Protein AF-A0A8S3BF27-F1 (afdb_monomer_lite)

Foldseek 3Di:
DVVVVVVVVVVVVVVVVVVVVVVVVVVVVVVLVVCVVPPVPCVVVSCVVDPDDPDDDDVCVVDPCLVVQLVVLVVLVVVDDDDDPDDDPDRQPDPVSVQVSCVVVVHHDDDDPDDPD

Structure (mmCIF, N/CA/C/O backbone):
data_AF-A0A8S3BF27-F1
#
_entry.id   AF-A0A8S3BF27-F1
#
loop_
_atom_site.group_PDB
_atom_site.id
_atom_site.type_symbol
_atom_site.label_atom_id
_atom_site.label_alt_id
_atom_site.label_comp_id
_atom_site.label_asym_id
_atom_site.label_entity_id
_atom_site.label_seq_id
_atom_site.pdbx_PDB_ins_code
_atom_site.Cartn_x
_atom_site.Cartn_y
_atom_site.Cartn_z
_atom_site.occupancy
_atom_site.B_iso_or_equiv
_atom_site.auth_seq_id
_atom_site.auth_comp_id
_atom_site.auth_asym_id
_atom_site.auth_atom_id
_atom_site.pdbx_PDB_model_num
ATOM 1 N N . MET A 1 1 ? 14.569 31.758 22.973 1.00 62.16 1 MET A N 1
ATOM 2 C CA . MET A 1 1 ? 13.864 30.795 23.866 1.00 62.16 1 MET A CA 1
ATOM 3 C C . MET A 1 1 ? 12.370 30.605 23.535 1.00 62.16 1 MET A C 1
ATOM 5 O O . MET A 1 1 ? 11.884 29.481 23.633 1.00 62.16 1 MET A O 1
ATOM 9 N N . LYS A 1 2 ? 11.634 31.657 23.129 1.00 73.56 2 LYS A N 1
ATOM 10 C CA . LYS A 1 2 ? 10.185 31.599 22.827 1.00 73.56 2 LYS A CA 1
ATOM 11 C C . LYS A 1 2 ? 9.823 30.665 21.651 1.00 73.56 2 LYS A C 1
ATOM 13 O O . LYS A 1 2 ? 8.850 29.923 21.758 1.00 73.56 2 LYS A O 1
ATOM 18 N N . ASP A 1 3 ? 10.643 30.593 20.602 1.00 83.81 3 ASP A N 1
ATOM 19 C CA . ASP A 1 3 ? 10.341 29.751 19.427 1.00 83.81 3 ASP A CA 1
ATOM 20 C C . ASP A 1 3 ? 10.495 28.248 19.669 1.00 83.81 3 ASP A C 1
ATOM 22 O O . ASP A 1 3 ? 9.708 27.460 19.150 1.00 83.81 3 ASP A O 1
ATOM 26 N N . ARG A 1 4 ? 11.436 27.824 20.529 1.00 86.44 4 ARG A N 1
ATOM 27 C CA . ARG A 1 4 ? 11.526 26.412 20.957 1.00 86.44 4 ARG A CA 1
ATOM 28 C C . ARG A 1 4 ? 10.264 25.979 21.700 1.00 86.44 4 ARG A C 1
ATOM 30 O O . ARG A 1 4 ? 9.783 24.876 21.466 1.00 86.44 4 ARG A O 1
ATOM 37 N N . LYS A 1 5 ? 9.700 26.849 22.549 1.00 89.44 5 LYS A N 1
ATOM 38 C CA . LYS A 1 5 ? 8.446 26.568 23.269 1.00 89.44 5 LYS A CA 1
ATOM 39 C C . LYS A 1 5 ? 7.257 26.451 22.305 1.00 89.44 5 LYS A C 1
ATOM 41 O O . LYS A 1 5 ? 6.484 25.505 22.429 1.00 89.44 5 LYS A O 1
ATOM 46 N N . LYS A 1 6 ? 7.160 27.338 21.304 1.00 91.62 6 LYS A N 1
ATOM 47 C CA . LYS A 1 6 ? 6.135 27.258 20.243 1.00 91.62 6 LYS A CA 1
ATOM 48 C C . LYS A 1 6 ? 6.246 25.962 19.428 1.00 91.62 6 LYS A C 1
ATOM 50 O O . LYS A 1 6 ? 5.263 25.236 19.316 1.00 91.62 6 LYS A O 1
ATOM 55 N N . LYS A 1 7 ? 7.447 25.618 18.945 1.00 92.88 7 LYS A N 1
ATOM 56 C CA . LYS A 1 7 ? 7.692 24.369 18.195 1.00 92.88 7 LYS A CA 1
ATOM 57 C C . LYS A 1 7 ? 7.390 23.117 19.026 1.00 92.88 7 LYS A C 1
ATOM 59 O O . LYS A 1 7 ? 6.798 22.172 18.517 1.00 92.88 7 LYS A O 1
ATOM 64 N N . ALA A 1 8 ? 7.743 23.108 20.314 1.00 92.56 8 ALA A N 1
ATOM 65 C CA . ALA A 1 8 ? 7.443 21.988 21.210 1.00 92.56 8 ALA A CA 1
ATOM 66 C C . ALA A 1 8 ? 5.932 21.802 21.436 1.00 92.56 8 ALA A C 1
ATOM 68 O O . ALA A 1 8 ? 5.443 20.671 21.463 1.00 92.56 8 ALA A O 1
ATOM 69 N N . PHE A 1 9 ? 5.185 22.901 21.569 1.00 94.19 9 PHE A N 1
ATOM 70 C CA . PHE A 1 9 ? 3.726 22.860 21.661 1.00 94.19 9 PHE A CA 1
ATOM 71 C C . PHE A 1 9 ? 3.094 22.322 20.371 1.00 94.19 9 PHE A C 1
ATOM 73 O O . PHE A 1 9 ? 2.240 21.435 20.417 1.00 94.19 9 PHE A O 1
ATOM 80 N N . GLU A 1 10 ? 3.549 22.806 19.216 1.00 95.06 10 GLU A N 1
ATOM 81 C CA . GLU A 1 10 ? 3.061 22.341 17.922 1.00 95.06 10 GLU A CA 1
ATOM 82 C C . GLU A 1 10 ? 3.347 20.853 17.693 1.00 95.06 10 GLU A C 1
ATOM 84 O O . GLU A 1 10 ? 2.447 20.114 17.289 1.00 95.06 10 GLU A O 1
ATOM 89 N N . LEU A 1 11 ? 4.549 20.387 18.046 1.00 95.00 11 LEU A N 1
ATOM 90 C CA . LEU A 1 11 ? 4.905 18.972 17.987 1.00 95.00 11 LEU A CA 1
ATOM 91 C C . LEU A 1 11 ? 3.960 18.121 18.845 1.00 95.00 11 LEU A C 1
ATOM 93 O O . LEU A 1 11 ? 3.422 17.128 18.356 1.00 95.00 11 LEU A O 1
ATOM 97 N N . ARG A 1 12 ? 3.691 18.527 20.095 1.00 95.50 12 ARG A N 1
ATOM 98 C CA . ARG A 1 12 ? 2.733 17.825 20.970 1.00 95.50 12 ARG A CA 1
ATOM 99 C C . ARG A 1 12 ? 1.331 17.785 20.361 1.00 95.50 12 ARG A C 1
ATOM 101 O O . ARG A 1 12 ? 0.680 16.742 20.394 1.00 95.50 12 ARG A O 1
ATOM 108 N N . ARG A 1 13 ? 0.875 18.892 19.765 1.00 95.88 13 ARG A N 1
ATOM 109 C CA . ARG A 1 13 ? -0.424 18.968 19.080 1.00 95.88 13 ARG A CA 1
ATOM 110 C C . ARG A 1 13 ? -0.493 17.999 17.897 1.00 95.88 13 ARG A C 1
ATOM 112 O O . ARG A 1 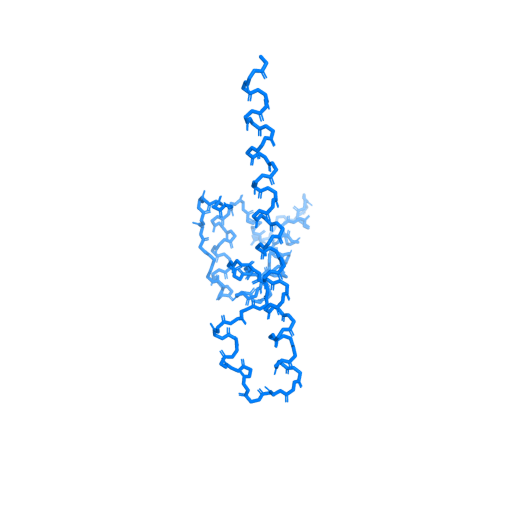13 ? -1.475 17.268 17.768 1.00 95.88 13 ARG A O 1
ATOM 119 N N . LEU A 1 14 ? 0.537 17.969 17.049 1.00 95.81 14 LEU A N 1
ATOM 120 C CA . LEU A 1 14 ? 0.620 17.064 15.898 1.00 95.81 14 LEU A CA 1
ATOM 121 C C . LEU A 1 14 ? 0.664 15.596 16.334 1.00 95.81 14 LEU A C 1
ATOM 123 O O . LEU A 1 14 ? -0.077 14.776 15.798 1.00 95.81 14 LEU A O 1
ATOM 127 N N . GLN A 1 15 ? 1.446 15.274 17.365 1.00 95.94 15 GLN A N 1
ATOM 128 C CA . GLN A 1 15 ? 1.474 13.936 17.959 1.00 95.94 15 GLN A CA 1
ATOM 129 C C . GLN A 1 15 ? 0.100 13.527 18.507 1.00 95.94 15 GLN A C 1
ATOM 131 O O . GLN A 1 15 ? -0.338 12.398 18.288 1.00 95.94 15 GLN A O 1
ATOM 136 N N . GLY A 1 16 ? -0.614 14.440 19.174 1.00 95.31 16 GLY A N 1
ATOM 137 C CA . GLY A 1 16 ? -1.983 14.211 19.642 1.00 95.31 16 GLY A CA 1
ATOM 138 C C . GLY A 1 16 ? -2.947 13.900 18.495 1.00 95.31 16 GLY A C 1
ATOM 139 O O . GLY A 1 16 ? -3.675 12.907 18.553 1.00 95.31 16 GLY A O 1
ATOM 140 N N . ARG A 1 17 ? -2.893 14.683 17.409 1.00 94.69 17 ARG A N 1
ATOM 141 C CA . ARG A 1 17 ? -3.683 14.433 16.189 1.00 94.69 17 ARG A CA 1
ATOM 142 C C . ARG A 1 17 ? -3.356 13.078 15.564 1.00 94.69 17 ARG A C 1
ATOM 144 O O . ARG A 1 17 ? -4.272 12.335 15.219 1.00 94.69 17 ARG A O 1
ATOM 151 N N . GLN A 1 18 ? -2.074 12.723 15.479 1.00 92.94 18 GLN A N 1
ATOM 152 C CA . GLN A 1 18 ? -1.643 11.431 14.947 1.00 92.94 18 GLN A CA 1
ATOM 153 C C . GLN A 1 18 ? -2.177 10.267 15.791 1.00 92.94 18 GLN A C 1
ATOM 155 O O . GLN A 1 18 ? -2.714 9.303 15.247 1.00 92.94 18 GLN A O 1
ATOM 160 N N . ARG A 1 19 ? -2.091 10.366 17.124 1.00 94.12 19 ARG A N 1
ATOM 161 C CA . ARG A 1 19 ? -2.633 9.356 18.049 1.00 94.12 19 ARG A CA 1
ATOM 162 C C . ARG A 1 19 ? -4.145 9.202 17.896 1.00 94.12 19 ARG A C 1
ATOM 164 O O . ARG A 1 19 ? -4.629 8.075 17.811 1.00 94.12 19 ARG A O 1
ATOM 171 N N . ALA A 1 20 ? -4.883 10.310 17.817 1.00 92.69 20 ALA A N 1
ATOM 172 C CA . ALA A 1 20 ? -6.332 10.292 17.618 1.00 92.69 20 ALA A CA 1
ATOM 173 C C . ALA A 1 20 ? -6.719 9.652 16.272 1.00 92.69 20 ALA A C 1
ATOM 175 O O . ALA A 1 20 ? -7.584 8.776 16.230 1.00 92.69 20 ALA A O 1
ATOM 176 N N . SER A 1 21 ? -6.021 10.021 15.193 1.00 89.12 21 SER A N 1
ATOM 177 C CA . SER A 1 21 ? -6.199 9.437 13.858 1.00 89.12 21 SER A CA 1
ATOM 178 C C . SER A 1 21 ? -5.939 7.927 13.858 1.00 89.12 21 SER A C 1
ATOM 180 O O . SER A 1 21 ? -6.770 7.147 13.388 1.00 89.12 21 SER A O 1
ATOM 182 N N . ASN A 1 22 ? -4.837 7.487 14.473 1.00 87.56 22 ASN A N 1
ATOM 183 C CA . ASN A 1 22 ? -4.521 6.068 14.616 1.00 87.56 22 ASN A CA 1
ATOM 184 C C . ASN A 1 22 ? -5.598 5.325 15.419 1.00 87.56 22 ASN A C 1
ATOM 186 O O . ASN A 1 22 ? -6.047 4.262 14.992 1.00 87.56 22 ASN A O 1
ATOM 190 N N . LYS A 1 23 ? -6.076 5.893 16.535 1.00 92.06 23 LYS A N 1
ATOM 191 C CA . LYS A 1 23 ? -7.145 5.294 17.352 1.00 92.06 23 LYS A CA 1
ATOM 192 C C . LYS A 1 23 ? -8.440 5.118 16.553 1.00 92.06 23 LYS A C 1
ATOM 194 O O . LYS A 1 23 ? -9.054 4.054 16.620 1.00 92.06 23 LYS A O 1
ATOM 199 N N . TYR A 1 24 ? -8.827 6.120 15.762 1.00 88.44 24 TYR A N 1
ATOM 200 C CA . TYR A 1 24 ? -9.988 6.038 14.872 1.00 88.44 24 TYR A CA 1
ATOM 201 C C . TYR A 1 24 ? -9.823 4.937 13.814 1.00 88.44 24 TYR A C 1
ATOM 203 O O . TYR A 1 24 ? -10.714 4.101 13.649 1.00 88.44 24 TYR A O 1
ATOM 211 N N . ARG A 1 25 ? -8.664 4.886 13.141 1.00 84.19 25 ARG A N 1
ATOM 212 C CA . ARG A 1 25 ? -8.355 3.856 12.134 1.00 84.19 25 ARG A CA 1
ATOM 213 C C . ARG A 1 25 ? -8.410 2.446 12.722 1.00 84.19 25 ARG A C 1
ATOM 215 O O . ARG A 1 25 ? -9.027 1.573 12.119 1.00 84.19 25 ARG A O 1
ATOM 222 N N . VAL A 1 26 ? -7.831 2.239 13.907 1.00 87.31 26 VAL A N 1
ATOM 223 C CA . VAL A 1 26 ? -7.864 0.950 14.618 1.00 87.31 26 VAL A CA 1
ATOM 224 C C . VAL A 1 26 ? -9.293 0.559 14.985 1.00 87.31 26 VAL A C 1
ATOM 226 O O . VAL A 1 26 ? -9.677 -0.584 14.755 1.00 87.31 26 VAL A O 1
ATOM 229 N N . LYS A 1 27 ? -10.101 1.493 15.509 1.00 89.12 27 LYS A N 1
ATOM 230 C CA . LYS A 1 27 ? -11.504 1.217 15.852 1.00 89.12 27 LYS A CA 1
ATOM 231 C C . LYS A 1 27 ? -12.307 0.800 14.620 1.00 89.12 27 LYS A C 1
ATOM 233 O O . LYS A 1 27 ? -13.015 -0.198 14.677 1.00 89.12 27 LYS A O 1
ATOM 238 N N . ARG A 1 28 ? -12.161 1.514 13.497 1.00 85.25 28 ARG A N 1
ATOM 239 C CA . ARG A 1 28 ? -12.818 1.127 12.240 1.00 85.25 28 ARG A CA 1
ATOM 240 C C . ARG A 1 28 ? -12.357 -0.232 11.730 1.00 85.25 28 ARG A C 1
ATOM 242 O O . ARG A 1 28 ? -13.191 -1.001 11.276 1.00 85.25 28 ARG A O 1
ATOM 249 N N . ARG A 1 29 ? -11.053 -0.513 11.792 1.00 83.44 29 ARG A N 1
ATOM 250 C CA . ARG A 1 29 ? -10.499 -1.793 11.342 1.00 83.44 29 ARG A CA 1
ATOM 251 C C . ARG A 1 29 ? -11.139 -2.965 12.080 1.00 83.44 29 ARG A C 1
ATOM 253 O O . ARG A 1 29 ? -11.652 -3.853 11.422 1.00 83.44 29 ARG A O 1
ATOM 260 N N . LYS A 1 30 ? -11.216 -2.885 13.413 1.00 88.00 30 LYS A N 1
ATOM 261 C CA . LYS A 1 30 ? -11.866 -3.910 14.244 1.00 88.00 30 LYS A CA 1
ATOM 262 C C . LYS A 1 30 ? -13.326 -4.149 13.861 1.00 88.00 30 LYS A C 1
ATOM 264 O O . LYS A 1 30 ? -13.770 -5.285 13.827 1.00 88.00 30 LYS A O 1
ATOM 269 N N . ILE A 1 31 ? -14.070 -3.078 13.571 1.00 87.56 31 ILE A N 1
ATOM 270 C CA . ILE A 1 31 ? -15.470 -3.192 13.132 1.00 87.56 31 ILE A CA 1
ATOM 271 C C . ILE A 1 31 ? -15.546 -3.946 11.804 1.00 87.56 31 ILE A C 1
ATOM 273 O O . ILE A 1 31 ? -16.403 -4.802 11.637 1.00 87.56 31 ILE A O 1
ATOM 277 N N . VAL A 1 32 ? -14.655 -3.638 10.863 1.00 83.69 32 VAL A N 1
ATOM 278 C CA . VAL A 1 32 ? -14.663 -4.304 9.560 1.00 83.69 32 VAL A CA 1
ATOM 279 C C . VAL A 1 32 ? -14.232 -5.762 9.676 1.00 83.69 32 VAL A C 1
ATOM 281 O O . VAL A 1 32 ? -14.899 -6.607 9.097 1.00 83.69 32 VAL A O 1
ATOM 284 N N . GLU A 1 33 ? -13.189 -6.063 10.449 1.00 85.31 33 GLU A N 1
ATOM 285 C CA . GLU A 1 33 ? -12.765 -7.440 10.749 1.00 85.31 33 GLU A CA 1
ATOM 286 C C . GLU A 1 33 ? -13.929 -8.255 11.336 1.00 85.31 33 GLU A C 1
ATOM 288 O O . GLU A 1 33 ? -14.282 -9.297 10.793 1.00 85.31 33 GLU A O 1
ATOM 293 N N . TYR A 1 34 ? -14.627 -7.709 12.336 1.00 88.50 34 TYR A N 1
ATOM 294 C CA . TYR A 1 34 ? -15.820 -8.332 12.913 1.00 88.50 34 TYR A CA 1
ATOM 295 C C . TYR A 1 34 ? -16.936 -8.577 11.883 1.00 88.50 34 TYR A C 1
ATOM 297 O O . TYR A 1 34 ? -17.570 -9.632 11.888 1.00 88.50 34 TYR A O 1
ATOM 305 N N . LEU A 1 35 ? -17.192 -7.621 10.983 1.00 87.06 35 LEU A N 1
ATOM 306 C CA . LEU A 1 35 ? -18.203 -7.778 9.930 1.00 87.06 35 LEU A CA 1
ATOM 307 C C . LEU A 1 35 ? -17.806 -8.830 8.887 1.00 87.06 35 LEU A C 1
ATOM 309 O O . LEU A 1 35 ? -18.683 -9.519 8.369 1.00 87.06 35 LEU A O 1
ATOM 313 N N . TYR A 1 36 ? -16.510 -8.977 8.597 1.00 82.94 36 TYR A N 1
ATOM 314 C CA . TYR A 1 36 ? -16.011 -10.068 7.760 1.00 82.94 36 TYR A CA 1
ATOM 315 C C . TYR A 1 36 ? -16.251 -11.432 8.420 1.00 82.94 36 TYR A C 1
ATOM 317 O O . TYR A 1 36 ? -16.655 -12.366 7.738 1.00 82.94 36 TYR A O 1
ATOM 325 N N . GLU A 1 37 ? -16.054 -11.559 9.730 1.00 85.31 37 GLU A N 1
ATOM 326 C CA . GLU A 1 37 ? -16.270 -12.830 10.436 1.00 85.31 37 GLU A CA 1
ATOM 327 C C . GLU A 1 37 ? -17.757 -13.183 10.577 1.00 85.31 37 GLU A C 1
ATOM 329 O O . GLU A 1 37 ? -18.144 -14.334 10.399 1.00 85.31 37 GLU A O 1
ATOM 334 N N . THR A 1 38 ? -18.609 -12.198 10.871 1.00 90.81 38 THR A N 1
ATOM 335 C CA . THR A 1 38 ? -20.027 -12.447 11.185 1.00 90.81 38 THR A CA 1
ATOM 336 C C . THR A 1 38 ? -20.952 -12.499 9.977 1.00 90.81 38 THR A C 1
ATOM 338 O O . THR A 1 38 ? -21.997 -13.142 10.054 1.00 90.81 38 THR A O 1
ATOM 341 N N . LYS A 1 39 ? -20.631 -11.799 8.881 1.00 88.25 39 LYS A N 1
ATOM 342 C CA . LYS A 1 39 ? -21.539 -11.650 7.731 1.00 88.25 39 LYS A CA 1
ATOM 343 C C . LYS A 1 39 ? -20.808 -11.836 6.398 1.00 88.25 39 LYS A C 1
ATOM 345 O O . LYS A 1 39 ? -20.453 -10.842 5.753 1.00 88.25 39 LYS A O 1
ATOM 350 N N . PRO A 1 40 ? -20.638 -13.088 5.933 1.00 82.94 40 PRO A N 1
ATOM 351 C CA . PRO A 1 40 ? -20.004 -13.383 4.646 1.00 82.94 40 PRO A CA 1
ATOM 352 C C . PRO A 1 40 ? -20.712 -12.736 3.447 1.00 82.94 40 PRO A C 1
ATOM 354 O O . PRO A 1 40 ? -20.070 -12.312 2.490 1.00 82.94 40 PRO A O 1
ATOM 357 N N . GLU A 1 41 ? -22.025 -12.549 3.539 1.00 87.50 41 GLU A N 1
ATOM 358 C CA . GLU A 1 41 ? -22.857 -11.913 2.511 1.00 87.50 41 GLU A CA 1
ATOM 359 C C . GLU A 1 41 ? -22.432 -10.470 2.193 1.00 87.50 41 GLU A C 1
ATOM 361 O O . GLU A 1 41 ? -22.560 -9.997 1.064 1.00 87.50 41 GLU A O 1
ATOM 366 N N . LEU A 1 42 ? -21.883 -9.761 3.185 1.00 83.12 42 LEU A N 1
ATOM 367 C CA . LEU A 1 42 ? -21.467 -8.368 3.044 1.00 83.12 42 LEU A CA 1
ATOM 368 C C . LEU A 1 42 ? -20.046 -8.227 2.490 1.00 83.12 42 LEU A C 1
ATOM 370 O O . LEU A 1 42 ? -19.638 -7.110 2.173 1.00 83.12 42 LEU A O 1
ATOM 374 N N . HIS A 1 43 ? -19.283 -9.315 2.329 1.00 82.12 43 HIS A N 1
ATOM 375 C CA . HIS A 1 43 ? -17.889 -9.265 1.860 1.00 82.12 43 HIS A CA 1
ATOM 376 C C . HIS A 1 43 ? -17.702 -8.498 0.543 1.00 82.12 43 HIS A C 1
ATOM 378 O O . HIS A 1 43 ? -16.796 -7.659 0.484 1.00 82.12 43 HIS A O 1
ATOM 384 N N . PRO A 1 44 ? -18.534 -8.686 -0.505 1.00 81.19 44 PRO A N 1
ATOM 385 C CA . PRO A 1 44 ? -18.363 -7.963 -1.765 1.00 81.19 44 PRO A CA 1
ATOM 386 C C . PRO A 1 44 ? -18.565 -6.451 -1.609 1.00 81.19 44 PRO A C 1
ATOM 388 O O . PRO A 1 44 ? -17.904 -5.658 -2.279 1.00 81.19 44 PRO A O 1
ATOM 391 N N . GLN A 1 45 ? -19.470 -6.041 -0.716 1.00 81.62 45 GLN A N 1
ATOM 392 C CA . GLN A 1 45 ? -19.764 -4.636 -0.431 1.00 81.62 45 GLN A CA 1
ATOM 393 C C . GLN A 1 45 ? -18.689 -4.027 0.480 1.00 81.62 45 GLN A C 1
ATOM 395 O O . GLN A 1 45 ? -18.202 -2.925 0.222 1.00 81.62 45 GLN A O 1
ATOM 400 N N . LEU A 1 46 ? -18.241 -4.779 1.489 1.00 78.38 46 LEU A N 1
ATOM 401 C CA . LEU A 1 46 ? -17.161 -4.394 2.394 1.00 78.38 46 LEU A CA 1
ATOM 402 C C . LEU A 1 46 ? -15.842 -4.204 1.646 1.00 78.38 46 LEU A C 1
ATOM 404 O O . LEU A 1 46 ? -15.181 -3.200 1.884 1.00 78.38 46 LEU A O 1
ATOM 408 N N . ARG A 1 47 ? -15.491 -5.073 0.686 1.00 75.00 47 ARG A N 1
ATOM 409 C CA . ARG A 1 47 ? -14.288 -4.904 -0.156 1.00 75.00 47 ARG A CA 1
ATOM 410 C C . ARG A 1 47 ? -14.269 -3.590 -0.941 1.00 75.00 47 ARG A C 1
ATOM 412 O O . ARG A 1 47 ? -13.185 -3.067 -1.193 1.00 75.00 47 ARG A O 1
ATOM 419 N N . LYS A 1 48 ? -15.433 -3.052 -1.327 1.00 73.25 48 LYS A N 1
ATOM 420 C CA . LYS A 1 48 ? -15.534 -1.771 -2.053 1.00 73.25 48 LYS A CA 1
ATOM 421 C C . LYS A 1 48 ? -15.280 -0.569 -1.143 1.00 73.25 48 LYS A C 1
ATOM 423 O O . LYS A 1 48 ? -14.666 0.402 -1.571 1.00 73.25 48 LYS A O 1
ATOM 428 N N . VAL A 1 49 ? -15.758 -0.629 0.101 1.00 72.44 49 VAL A N 1
ATOM 429 C CA . VAL A 1 49 ? -15.719 0.498 1.052 1.00 72.44 49 VAL A CA 1
ATOM 430 C C . VAL A 1 49 ? -14.470 0.463 1.934 1.00 72.44 49 VAL A C 1
ATOM 432 O O . VAL A 1 49 ? -13.932 1.504 2.319 1.00 72.44 49 VAL A O 1
ATOM 435 N N . TYR A 1 50 ? -13.995 -0.733 2.267 1.00 70.38 50 TYR A N 1
ATOM 436 C CA . TYR A 1 50 ? -12.875 -0.955 3.162 1.00 70.38 50 TYR A CA 1
ATOM 437 C C . TYR A 1 50 ? -11.973 -2.069 2.633 1.00 70.38 50 TYR A C 1
ATOM 439 O O . TYR A 1 50 ? -12.291 -3.258 2.704 1.00 70.38 50 TYR A O 1
ATOM 447 N N . ARG A 1 51 ? -10.799 -1.673 2.136 1.00 66.75 51 ARG A N 1
ATOM 448 C CA . ARG A 1 51 ? -9.743 -2.610 1.761 1.00 66.75 51 ARG A CA 1
ATOM 449 C C . ARG A 1 51 ? -8.829 -2.866 2.971 1.00 66.75 51 ARG A C 1
ATOM 451 O O . ARG A 1 51 ? -8.385 -1.898 3.597 1.00 66.75 51 ARG A O 1
ATOM 458 N N . PRO A 1 52 ? -8.546 -4.133 3.324 1.00 60.19 52 PRO A N 1
ATOM 459 C CA . PRO A 1 52 ? -7.503 -4.457 4.289 1.00 60.19 52 PRO A CA 1
ATOM 460 C C . PRO A 1 52 ? -6.155 -3.989 3.725 1.00 60.19 52 PRO A C 1
ATOM 462 O O . PRO A 1 52 ? -5.783 -4.382 2.627 1.00 60.19 52 PRO A O 1
ATOM 465 N N . GLY A 1 53 ? -5.451 -3.115 4.446 1.00 59.38 53 GLY A N 1
ATOM 466 C CA . GLY A 1 53 ? -4.237 -2.455 3.952 1.00 59.38 53 GLY A CA 1
ATOM 467 C C . GLY A 1 53 ? -4.507 -1.009 3.532 1.00 59.38 53 GLY A C 1
ATOM 468 O O . GLY A 1 53 ? -5.321 -0.722 2.660 1.00 59.38 53 GLY A O 1
ATOM 469 N N . GLY A 1 54 ? -3.857 -0.060 4.206 1.00 59.41 54 GLY A N 1
ATOM 470 C CA . GLY A 1 54 ? -3.949 1.350 3.832 1.00 59.41 54 GLY A CA 1
ATOM 471 C C . GLY A 1 54 ? -3.131 1.640 2.573 1.00 59.41 54 GLY A C 1
ATOM 472 O O . GLY A 1 54 ? -2.011 1.155 2.456 1.00 59.41 54 GLY A O 1
ATOM 473 N N . GLY A 1 55 ? -3.657 2.480 1.680 1.00 65.12 55 GLY A N 1
ATOM 474 C CA . GLY A 1 55 ? -2.953 2.940 0.478 1.00 65.12 55 GLY A CA 1
ATOM 475 C C . GLY A 1 55 ? -3.441 2.281 -0.813 1.00 65.12 55 GLY A C 1
ATOM 476 O O . GLY A 1 55 ? -4.528 1.705 -0.868 1.00 65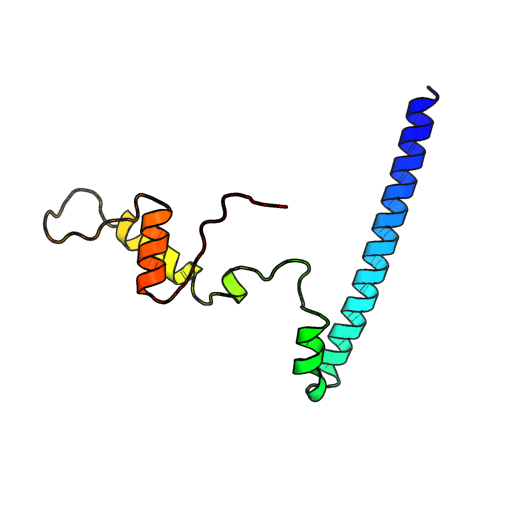.12 55 GLY A O 1
ATOM 477 N N . ARG A 1 56 ? -2.649 2.424 -1.882 1.00 60.75 56 ARG A N 1
ATOM 478 C CA . ARG A 1 56 ? -2.876 1.699 -3.139 1.00 60.75 56 ARG A CA 1
ATOM 479 C C . ARG A 1 56 ? -2.613 0.201 -2.911 1.00 60.75 56 ARG A C 1
ATOM 481 O O . ARG A 1 56 ? -1.740 -0.117 -2.103 1.00 60.75 56 ARG A O 1
ATOM 488 N N . PRO A 1 57 ? -3.355 -0.698 -3.586 1.00 65.81 57 PRO A N 1
ATOM 489 C CA . PRO A 1 57 ? -3.076 -2.131 -3.518 1.00 65.81 57 PRO A CA 1
ATOM 490 C C . PRO A 1 57 ? -1.613 -2.386 -3.866 1.00 65.81 57 PRO A C 1
ATOM 492 O O . PRO A 1 57 ? -1.046 -1.691 -4.717 1.00 65.81 57 PRO A O 1
ATOM 495 N N . ARG A 1 58 ? -1.008 -3.372 -3.203 1.00 68.19 58 ARG A N 1
ATOM 496 C CA . ARG A 1 58 ? 0.323 -3.830 -3.597 1.00 68.19 58 ARG A CA 1
ATOM 497 C C . ARG A 1 58 ? 0.252 -4.327 -5.035 1.00 68.19 58 ARG A C 1
ATOM 499 O O . ARG A 1 58 ? -0.748 -4.914 -5.439 1.00 68.19 58 ARG A O 1
ATOM 506 N N . ILE A 1 59 ? 1.317 -4.108 -5.797 1.00 72.94 59 ILE A N 1
ATOM 507 C CA . ILE A 1 59 ? 1.377 -4.569 -7.187 1.00 72.94 59 ILE A CA 1
ATOM 508 C C . ILE A 1 59 ? 1.199 -6.095 -7.286 1.00 72.94 59 ILE A C 1
ATOM 510 O O . ILE A 1 59 ? 0.561 -6.569 -8.215 1.00 72.94 59 ILE A O 1
ATOM 514 N N . GLU A 1 60 ? 1.645 -6.832 -6.264 1.00 68.69 60 GLU A N 1
ATOM 515 C CA . GLU A 1 60 ? 1.452 -8.280 -6.086 1.00 68.69 60 GLU A CA 1
ATOM 516 C C . GLU A 1 60 ? -0.030 -8.691 -6.019 1.00 68.69 60 GLU A C 1
ATOM 518 O O . GLU A 1 60 ? -0.407 -9.734 -6.538 1.00 68.69 60 GLU A O 1
ATOM 523 N N . GLU A 1 61 ? -0.891 -7.866 -5.408 1.00 70.56 61 GLU A N 1
ATOM 524 C CA . GLU A 1 61 ? -2.337 -8.128 -5.346 1.00 70.56 61 GLU A CA 1
ATOM 525 C C . GLU A 1 61 ? -3.031 -7.841 -6.683 1.00 70.56 61 GLU A C 1
ATOM 527 O O . GLU A 1 61 ? -4.094 -8.389 -6.963 1.00 70.56 61 GLU A O 1
ATOM 532 N N . GLN A 1 62 ? -2.473 -6.930 -7.485 1.00 73.56 62 GLN A N 1
ATOM 533 C CA . GLN A 1 62 ? -3.032 -6.561 -8.787 1.00 73.56 62 GLN A CA 1
ATOM 534 C C . GLN A 1 62 ? -2.568 -7.501 -9.898 1.00 73.56 62 GLN A C 1
ATOM 536 O O . GLN A 1 62 ? -3.316 -7.742 -10.842 1.00 73.56 62 GLN A O 1
ATOM 541 N N . ILE A 1 63 ? -1.336 -7.993 -9.788 1.00 78.06 63 ILE A N 1
ATOM 542 C CA . ILE A 1 63 ? -0.682 -8.858 -10.761 1.00 78.06 63 ILE A CA 1
ATOM 543 C C . ILE A 1 63 ? -0.150 -10.075 -9.990 1.00 78.06 63 ILE A C 1
ATOM 545 O O . ILE A 1 63 ? 1.002 -10.067 -9.540 1.00 78.06 63 ILE A O 1
ATOM 549 N N . PRO A 1 64 ? -0.992 -11.104 -9.780 1.00 80.62 64 PRO A N 1
ATOM 550 C CA . PRO A 1 64 ? -0.559 -12.330 -9.122 1.00 80.62 64 PRO A CA 1
ATOM 551 C C . PRO A 1 64 ? 0.548 -13.004 -9.943 1.00 80.62 64 PRO A C 1
ATOM 553 O O . PRO A 1 64 ? 0.521 -12.973 -11.172 1.00 80.62 64 PRO A O 1
ATOM 556 N N . GLY A 1 65 ? 1.541 -13.580 -9.264 1.00 83.06 65 GLY A N 1
ATOM 557 C CA . GLY A 1 65 ? 2.684 -14.242 -9.907 1.00 83.06 65 GLY A CA 1
ATOM 558 C C . GLY A 1 65 ? 3.720 -13.299 -10.532 1.00 83.06 65 GLY A C 1
ATOM 559 O O . GLY A 1 65 ? 4.662 -13.756 -11.177 1.00 83.06 65 GLY A O 1
ATOM 560 N N . LEU A 1 66 ? 3.603 -11.980 -10.324 1.00 84.56 66 LEU A N 1
ATOM 561 C CA . LEU A 1 66 ? 4.569 -11.011 -10.853 1.00 84.56 66 LEU A CA 1
ATOM 562 C C . LEU A 1 66 ? 5.996 -11.275 -10.352 1.00 84.56 66 LEU A C 1
ATOM 564 O O . LEU A 1 66 ? 6.941 -11.210 -11.133 1.00 84.56 66 LEU A O 1
ATOM 568 N N . LEU A 1 67 ? 6.157 -11.565 -9.058 1.00 83.75 67 LEU A N 1
ATOM 569 C CA . LEU A 1 67 ? 7.469 -11.833 -8.464 1.00 83.75 67 LEU A CA 1
ATOM 570 C C . LEU A 1 67 ? 8.095 -13.109 -9.025 1.00 83.75 67 LEU A C 1
ATOM 572 O O . LEU A 1 67 ? 9.255 -13.082 -9.421 1.00 83.75 67 LEU A O 1
ATOM 576 N N . GLU A 1 68 ? 7.315 -14.185 -9.115 1.00 84.75 68 GLU A N 1
ATOM 577 C CA . GLU A 1 68 ? 7.743 -15.471 -9.681 1.00 84.75 68 GLU A CA 1
ATOM 578 C C . GLU A 1 68 ? 8.181 -15.304 -11.139 1.00 84.75 68 GLU A C 1
ATOM 580 O O . GLU A 1 68 ? 9.234 -15.792 -11.546 1.00 84.75 68 GLU A O 1
ATOM 585 N N . ALA A 1 69 ? 7.422 -14.531 -11.919 1.00 83.50 69 ALA A N 1
ATOM 586 C CA . ALA A 1 69 ? 7.780 -14.235 -13.295 1.00 83.50 69 ALA A CA 1
ATOM 587 C C . ALA A 1 69 ? 9.058 -13.392 -13.412 1.00 83.50 69 ALA A C 1
ATOM 589 O O . ALA A 1 69 ? 9.879 -13.657 -14.288 1.00 83.50 69 ALA A O 1
ATOM 590 N N . ILE A 1 70 ? 9.248 -12.387 -12.551 1.00 83.06 70 ILE A N 1
ATOM 591 C CA . ILE A 1 70 ? 10.488 -11.596 -12.515 1.00 83.06 70 ILE A CA 1
ATOM 592 C C . ILE A 1 70 ? 11.672 -12.487 -12.128 1.00 83.06 70 ILE A C 1
ATOM 594 O O . ILE A 1 70 ? 12.731 -12.395 -12.746 1.00 83.06 70 ILE A O 1
ATOM 598 N N . GLU A 1 71 ? 11.496 -13.356 -11.135 1.00 82.25 71 GLU A N 1
ATOM 599 C CA . GLU A 1 71 ? 12.522 -14.281 -10.667 1.00 82.25 71 GLU A CA 1
ATOM 600 C C . GLU A 1 71 ? 12.937 -15.258 -11.769 1.00 82.25 71 GLU A C 1
ATOM 602 O O . GLU A 1 71 ? 14.126 -15.444 -12.002 1.00 82.25 71 GLU A O 1
ATOM 607 N N . GLU A 1 72 ? 11.985 -15.843 -12.492 1.00 79.50 72 GLU A N 1
ATOM 608 C CA . GLU A 1 72 ? 12.266 -16.727 -13.623 1.00 79.50 72 GLU A CA 1
ATOM 609 C C . GLU A 1 72 ? 13.026 -15.991 -14.738 1.00 79.50 72 GLU A C 1
ATOM 611 O O . GLU A 1 72 ? 14.054 -16.469 -15.220 1.00 79.50 72 GLU A O 1
ATOM 616 N N . ILE A 1 73 ? 12.575 -14.783 -15.095 1.00 77.81 73 ILE A N 1
ATOM 617 C CA . ILE A 1 73 ? 13.243 -13.929 -16.085 1.00 77.81 73 ILE A CA 1
ATOM 618 C C . ILE A 1 73 ? 14.684 -13.599 -15.652 1.00 77.81 73 ILE A C 1
ATOM 620 O O . ILE A 1 73 ? 15.585 -13.560 -16.495 1.00 77.81 73 ILE A O 1
ATOM 624 N N . ALA A 1 74 ? 14.913 -13.369 -14.357 1.00 73.94 74 ALA A N 1
ATOM 625 C CA . ALA A 1 74 ? 16.222 -13.038 -13.800 1.00 73.94 74 ALA A CA 1
ATOM 626 C C . ALA A 1 74 ? 17.143 -14.264 -13.655 1.00 73.94 74 ALA A C 1
ATOM 628 O O . ALA A 1 74 ? 18.330 -14.168 -13.966 1.00 73.94 74 ALA A O 1
ATOM 629 N N . LYS A 1 75 ? 16.613 -15.425 -13.244 1.00 68.75 75 LYS A N 1
ATOM 630 C CA . LYS A 1 75 ? 17.352 -16.697 -13.110 1.00 68.75 75 LYS A CA 1
ATOM 631 C C . LYS A 1 75 ? 17.980 -17.129 -14.428 1.00 68.75 75 LYS A C 1
ATOM 633 O O . LYS A 1 75 ? 19.143 -17.517 -14.460 1.00 68.75 75 LYS A O 1
ATOM 638 N N . ILE A 1 76 ? 17.229 -16.995 -15.515 1.00 61.81 76 ILE A N 1
ATOM 639 C CA . ILE A 1 76 ? 17.701 -17.271 -16.874 1.00 61.81 76 ILE A CA 1
ATOM 640 C C . ILE A 1 76 ? 18.882 -16.351 -17.251 1.00 61.81 76 ILE A C 1
ATOM 642 O O . ILE A 1 76 ? 19.805 -16.771 -17.946 1.00 61.81 76 ILE A O 1
ATOM 646 N N . GLY A 1 77 ? 18.885 -15.114 -16.744 1.00 55.44 77 GLY A N 1
ATOM 647 C CA . GLY A 1 77 ? 19.973 -14.155 -16.926 1.00 55.44 77 GLY A CA 1
ATOM 648 C C . GLY A 1 77 ? 21.226 -14.446 -16.096 1.00 55.44 77 GLY A C 1
ATOM 649 O O . GLY A 1 77 ? 22.328 -14.268 -16.596 1.00 55.44 77 GLY A O 1
ATOM 650 N N . GLY A 1 78 ? 21.066 -14.901 -14.848 1.00 51.94 78 GLY A N 1
ATOM 651 C CA . GLY A 1 78 ? 22.181 -15.190 -13.933 1.00 51.94 78 GLY A CA 1
ATOM 652 C C . GLY A 1 78 ? 22.846 -16.555 -14.137 1.00 51.94 78 GLY A C 1
ATOM 653 O O . GLY A 1 78 ? 23.988 -16.740 -13.735 1.00 51.94 78 GLY A O 1
ATOM 654 N N . ALA A 1 79 ? 22.159 -17.509 -14.774 1.00 51.06 79 ALA A N 1
ATOM 655 C CA . ALA A 1 79 ? 22.710 -18.828 -15.101 1.00 51.06 79 ALA A CA 1
ATOM 656 C C . ALA A 1 79 ? 23.630 -18.828 -16.341 1.00 51.06 79 ALA A C 1
ATOM 658 O O . ALA A 1 79 ? 24.209 -19.860 -16.677 1.00 51.06 79 ALA A O 1
ATOM 659 N N . SER A 1 80 ? 23.756 -17.689 -17.027 1.00 48.72 80 SER A N 1
ATOM 660 C CA . SER A 1 80 ? 24.572 -17.541 -18.230 1.00 48.72 80 SER A CA 1
ATOM 661 C C . SER A 1 80 ? 25.838 -16.748 -17.918 1.00 48.72 80 SER A C 1
ATOM 663 O O . SER A 1 80 ? 25.888 -15.553 -18.196 1.00 48.72 80 SER A O 1
ATOM 665 N N . ASP A 1 81 ? 26.859 -17.421 -17.375 1.00 44.06 81 ASP A N 1
ATOM 666 C CA . ASP A 1 81 ? 28.238 -16.947 -17.508 1.00 44.06 81 ASP A C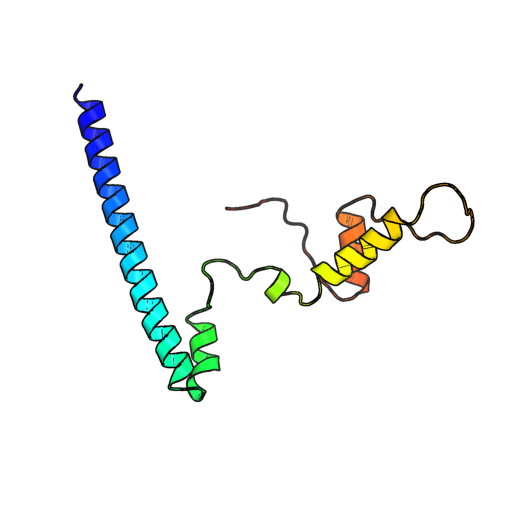A 1
ATOM 667 C C . ASP A 1 81 ? 29.132 -17.962 -18.254 1.00 44.06 81 ASP A C 1
ATOM 669 O O . ASP A 1 81 ? 29.149 -19.171 -18.000 1.00 44.06 81 ASP A O 1
ATOM 673 N N . ASP A 1 82 ? 29.813 -17.382 -19.239 1.00 48.81 82 ASP A N 1
ATOM 674 C CA . ASP A 1 82 ? 30.985 -17.726 -20.043 1.00 48.81 82 ASP A CA 1
ATOM 675 C C . ASP A 1 82 ? 31.102 -18.881 -21.051 1.00 48.81 82 ASP A C 1
ATOM 677 O O . ASP A 1 82 ? 32.033 -18.813 -21.860 1.00 48.81 82 ASP A O 1
ATOM 681 N N . ARG A 1 83 ? 30.239 -19.912 -21.139 1.00 47.97 83 ARG A N 1
ATOM 682 C CA . ARG A 1 83 ? 30.636 -21.088 -21.970 1.00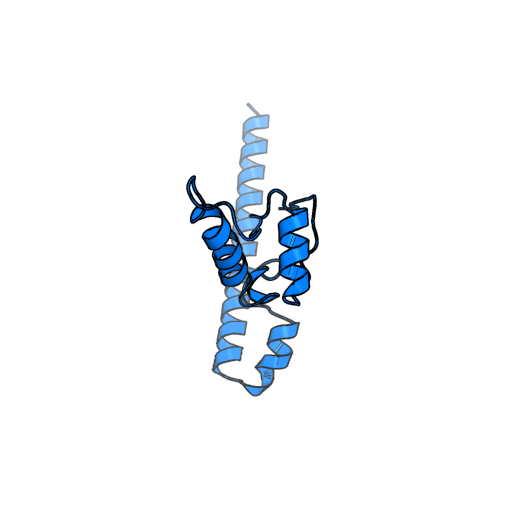 47.97 83 ARG A CA 1
ATOM 683 C C . ARG A 1 83 ? 29.799 -21.623 -23.120 1.00 47.97 83 ARG A C 1
ATOM 685 O O . ARG A 1 83 ? 30.305 -22.530 -23.781 1.00 47.97 83 ARG A O 1
ATOM 692 N N . ARG A 1 84 ? 28.621 -21.102 -23.476 1.00 46.88 84 ARG A N 1
ATOM 693 C CA . ARG A 1 84 ? 27.905 -21.635 -24.660 1.00 46.88 84 ARG A CA 1
ATOM 694 C C . ARG A 1 84 ? 27.261 -20.565 -25.533 1.00 46.88 84 ARG A C 1
ATOM 696 O O . ARG A 1 84 ? 26.134 -20.135 -25.333 1.00 46.88 84 ARG A O 1
ATOM 703 N N . ARG A 1 85 ? 28.019 -20.200 -26.570 1.00 50.91 85 ARG A N 1
ATOM 704 C CA . ARG A 1 85 ? 27.541 -19.608 -27.821 1.00 50.91 85 ARG A CA 1
ATOM 705 C C . ARG A 1 85 ? 26.627 -20.601 -28.546 1.00 50.91 85 ARG A C 1
ATOM 707 O O . ARG A 1 85 ? 27.106 -21.346 -29.388 1.00 50.91 85 ARG A O 1
ATOM 714 N N . SER A 1 86 ? 25.339 -20.594 -28.242 1.00 49.84 86 SER A N 1
ATOM 715 C CA . SER A 1 86 ? 24.281 -20.926 -29.204 1.00 49.84 86 SER A CA 1
ATOM 716 C C . SER A 1 86 ? 22.938 -20.767 -28.506 1.00 49.84 86 SER A C 1
ATOM 718 O O . SER A 1 86 ? 22.710 -21.404 -27.487 1.00 49.84 86 SER A O 1
ATOM 720 N N . GLU A 1 87 ? 22.076 -19.936 -29.091 1.00 45.84 87 GLU A N 1
ATOM 721 C CA . GLU A 1 87 ? 20.682 -19.692 -28.689 1.00 45.84 87 GLU A CA 1
ATOM 722 C C . GLU A 1 87 ? 20.489 -18.671 -27.556 1.00 45.84 87 GLU A C 1
ATOM 724 O O . GLU A 1 87 ? 20.167 -18.964 -26.417 1.00 45.84 87 GLU A O 1
ATOM 729 N N . ILE A 1 88 ? 20.724 -17.413 -27.938 1.00 48.94 88 ILE A N 1
ATOM 730 C CA . ILE A 1 88 ? 20.002 -16.182 -27.575 1.00 48.94 88 ILE A CA 1
ATOM 731 C C . ILE A 1 88 ? 18.903 -16.365 -26.505 1.00 48.94 88 ILE A C 1
ATOM 733 O O . ILE A 1 88 ? 17.715 -16.365 -26.819 1.00 48.94 88 ILE A O 1
ATOM 737 N N . ILE A 1 89 ? 19.270 -16.383 -25.226 1.00 52.72 89 ILE A N 1
ATOM 738 C CA . ILE A 1 89 ? 18.321 -16.052 -24.160 1.00 52.72 89 ILE A CA 1
ATOM 739 C C . ILE A 1 89 ? 18.840 -14.804 -23.462 1.00 52.72 89 ILE A C 1
ATOM 741 O O . ILE A 1 89 ? 19.692 -14.845 -22.583 1.00 52.72 89 ILE A O 1
ATOM 745 N N . ARG A 1 90 ? 18.377 -13.649 -23.945 1.00 53.78 90 ARG A N 1
ATOM 746 C CA . ARG A 1 90 ? 18.824 -12.334 -23.474 1.00 53.78 90 ARG A CA 1
ATOM 747 C C . ARG A 1 90 ? 18.324 -12.115 -22.042 1.00 53.78 90 ARG A C 1
ATOM 749 O O . ARG A 1 90 ? 17.104 -12.109 -21.872 1.00 53.78 90 ARG A O 1
ATOM 756 N N . PRO A 1 91 ? 19.171 -11.872 -21.028 1.00 60.78 91 PRO A N 1
ATOM 757 C CA . PRO A 1 91 ? 18.719 -11.230 -19.795 1.00 60.78 91 PRO A CA 1
ATOM 758 C C . PRO A 1 91 ? 18.046 -9.888 -20.121 1.00 60.78 91 PRO A C 1
ATOM 760 O O . PRO A 1 91 ? 18.357 -9.263 -21.133 1.00 60.78 91 PRO A O 1
ATOM 763 N N . CYS A 1 92 ? 17.087 -9.445 -19.304 1.00 66.25 92 CYS A N 1
ATOM 764 C CA . CYS A 1 92 ? 16.583 -8.072 -19.423 1.00 66.25 92 CYS A CA 1
ATOM 765 C C . CYS A 1 92 ? 17.718 -7.117 -19.050 1.00 66.25 92 CYS A C 1
ATOM 767 O O . CYS A 1 92 ? 18.185 -7.167 -17.914 1.00 66.25 92 CYS A O 1
ATOM 769 N N . LEU A 1 93 ? 18.166 -6.277 -19.981 1.00 69.69 93 LEU A N 1
ATOM 770 C CA . LEU A 1 93 ? 19.216 -5.289 -19.718 1.00 69.69 93 LEU A CA 1
ATOM 771 C C . LEU A 1 93 ? 18.618 -4.029 -19.091 1.00 69.69 93 LEU A C 1
ATOM 773 O O . LEU A 1 93 ? 19.250 -3.370 -18.267 1.00 69.69 93 LEU A O 1
ATOM 777 N N . THR A 1 94 ? 17.379 -3.709 -19.463 1.00 75.81 94 THR A N 1
ATOM 778 C CA . THR A 1 94 ? 16.666 -2.522 -19.002 1.00 75.81 94 THR A CA 1
ATOM 779 C C . THR A 1 94 ? 15.312 -2.863 -18.378 1.00 75.81 94 THR A C 1
ATOM 781 O O . THR A 1 94 ? 14.745 -3.943 -18.569 1.00 75.81 94 THR A O 1
ATOM 784 N N . LEU A 1 95 ? 14.752 -1.904 -17.633 1.00 76.81 95 LEU A N 1
ATOM 785 C CA . LEU A 1 95 ? 13.376 -1.997 -17.133 1.00 76.81 95 LEU A CA 1
ATOM 786 C C . LEU A 1 95 ? 12.340 -2.034 -18.269 1.00 76.81 95 LEU A C 1
ATOM 788 O O . LEU A 1 95 ? 11.248 -2.563 -18.065 1.00 76.81 95 LEU A O 1
ATOM 792 N N . ASP A 1 96 ? 12.667 -1.493 -19.447 1.00 80.38 96 ASP A N 1
ATOM 793 C CA . ASP A 1 96 ? 11.797 -1.571 -20.623 1.00 80.38 96 ASP A CA 1
ATOM 794 C C . ASP A 1 96 ? 11.785 -2.993 -21.196 1.00 80.38 96 ASP A C 1
ATOM 796 O O . ASP A 1 96 ? 10.706 -3.524 -21.449 1.00 80.38 96 ASP A O 1
ATOM 800 N N . ASP A 1 97 ? 12.940 -3.664 -21.266 1.00 79.94 97 ASP A N 1
ATOM 801 C CA . ASP A 1 97 ? 13.020 -5.071 -21.692 1.00 79.94 97 ASP A CA 1
ATOM 802 C C . ASP A 1 97 ? 12.245 -5.986 -20.739 1.00 79.94 97 ASP A C 1
ATOM 804 O O . ASP A 1 97 ? 11.525 -6.894 -21.158 1.00 79.94 97 ASP A O 1
ATOM 808 N N . LEU A 1 98 ? 12.368 -5.736 -19.428 1.00 80.94 98 LEU A N 1
ATOM 809 C CA . LEU A 1 98 ? 11.596 -6.464 -18.424 1.00 80.94 98 LEU A CA 1
ATOM 810 C C . LEU A 1 98 ? 10.096 -6.253 -18.638 1.00 80.94 98 LEU A C 1
ATOM 812 O O . LEU A 1 98 ? 9.323 -7.208 -18.594 1.00 80.94 98 LEU A O 1
ATOM 816 N N . ARG A 1 99 ? 9.683 -5.015 -18.910 1.00 83.50 99 ARG A N 1
ATOM 817 C CA . ARG A 1 99 ? 8.289 -4.680 -19.190 1.00 83.50 99 ARG A CA 1
ATOM 818 C C . ARG A 1 99 ? 7.774 -5.373 -20.451 1.00 83.50 99 ARG A C 1
ATOM 820 O O . ARG A 1 99 ? 6.651 -5.867 -20.432 1.00 83.50 99 ARG A O 1
ATOM 827 N N . GLU A 1 100 ? 8.561 -5.442 -21.520 1.00 83.88 100 GLU A N 1
ATOM 828 C CA . GLU A 1 100 ? 8.177 -6.158 -22.741 1.00 83.88 100 GLU A CA 1
ATOM 829 C C . GLU A 1 100 ? 7.990 -7.656 -22.493 1.00 83.88 100 GLU A C 1
ATOM 831 O O . GLU A 1 100 ? 6.971 -8.218 -22.897 1.00 83.88 100 GLU A O 1
ATOM 836 N N . LYS A 1 101 ? 8.906 -8.298 -21.761 1.00 82.31 101 LYS A N 1
ATOM 837 C CA . LYS A 1 101 ? 8.772 -9.724 -21.420 1.00 82.31 101 LYS A CA 1
ATOM 838 C C . LYS A 1 101 ? 7.590 -10.011 -20.502 1.00 82.31 101 LYS A C 1
ATOM 840 O O . LYS A 1 101 ? 6.900 -11.011 -20.683 1.00 82.31 101 LYS A O 1
ATOM 845 N N . LEU A 1 102 ? 7.324 -9.135 -19.535 1.00 85.12 102 LEU A N 1
ATOM 846 C CA . LEU A 1 102 ? 6.130 -9.243 -18.696 1.00 85.12 102 LEU A CA 1
ATOM 847 C C . LEU A 1 102 ? 4.855 -9.072 -19.534 1.00 85.12 102 LEU A C 1
ATOM 849 O O . LEU A 1 102 ? 3.907 -9.839 -19.366 1.00 85.12 102 LEU A O 1
ATOM 853 N N . ARG A 1 103 ? 4.866 -8.160 -20.513 1.00 85.19 103 ARG A N 1
ATOM 854 C CA . ARG A 1 103 ? 3.749 -7.958 -21.444 1.00 85.19 103 ARG A CA 1
ATOM 855 C C . ARG A 1 103 ? 3.490 -9.179 -22.326 1.00 85.19 103 ARG A C 1
ATOM 857 O O . ARG A 1 103 ? 2.331 -9.525 -22.531 1.00 85.19 103 ARG A O 1
ATOM 864 N N . GLN A 1 104 ? 4.536 -9.858 -22.803 1.00 83.69 104 GLN A N 1
ATOM 865 C CA . GLN A 1 104 ? 4.412 -11.122 -23.552 1.00 83.69 104 GLN A CA 1
ATOM 866 C C . GLN A 1 104 ? 3.732 -12.225 -22.728 1.00 83.69 104 GLN A C 1
ATOM 868 O O . GLN A 1 104 ? 3.028 -13.064 -23.277 1.00 83.69 104 GLN A O 1
ATOM 873 N N . ARG A 1 105 ? 3.893 -12.190 -21.402 1.00 82.19 105 ARG A N 1
ATOM 874 C CA . ARG A 1 105 ? 3.238 -13.097 -20.449 1.00 82.19 105 ARG A CA 1
ATOM 875 C C . 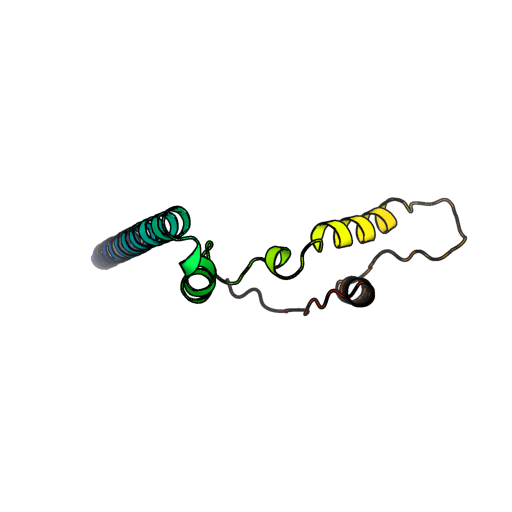ARG A 1 105 ? 1.849 -12.612 -20.005 1.00 82.19 105 ARG A C 1
ATOM 877 O O . ARG A 1 105 ? 1.280 -13.165 -19.071 1.00 82.19 105 ARG A O 1
ATOM 884 N N . GLY A 1 106 ? 1.308 -11.568 -20.638 1.00 82.44 106 GLY A N 1
ATOM 88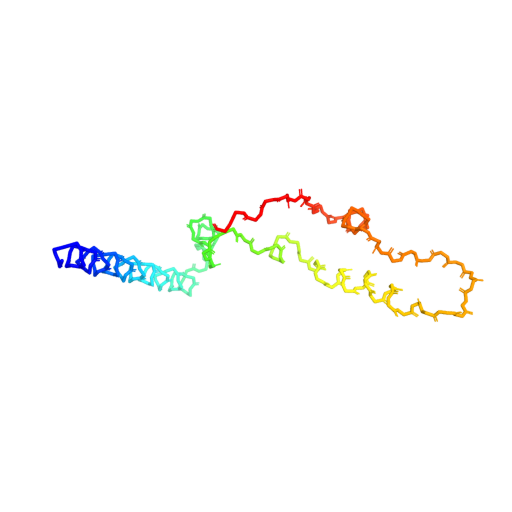5 C CA . GLY A 1 106 ? -0.010 -11.005 -20.327 1.00 82.44 106 GLY A CA 1
ATOM 886 C C . GLY A 1 106 ? -0.048 -10.070 -19.112 1.00 82.44 106 GLY A C 1
ATOM 887 O O . GLY A 1 106 ? -1.130 -9.650 -18.707 1.00 82.44 106 GLY A O 1
ATOM 888 N N . MET A 1 107 ? 1.103 -9.708 -18.534 1.00 82.25 107 MET A N 1
ATOM 889 C CA . MET A 1 107 ? 1.185 -8.789 -17.395 1.00 82.25 107 MET A CA 1
ATOM 890 C C . MET A 1 107 ? 1.476 -7.361 -17.871 1.00 82.25 107 MET A C 1
ATOM 892 O O . MET A 1 107 ? 2.574 -7.057 -18.337 1.00 82.25 107 MET A O 1
ATOM 896 N N . ASP A 1 108 ? 0.504 -6.455 -17.730 1.00 80.94 108 ASP A N 1
ATOM 897 C CA . ASP A 1 108 ? 0.687 -5.039 -18.077 1.00 80.94 108 ASP A CA 1
ATOM 898 C C . ASP A 1 108 ? 1.227 -4.237 -16.883 1.00 80.94 108 ASP A C 1
ATOM 900 O O . ASP A 1 108 ? 0.485 -3.813 -15.994 1.00 80.94 108 ASP A O 1
ATOM 904 N N . VAL A 1 109 ? 2.544 -4.016 -16.867 1.00 79.19 109 VAL A N 1
ATOM 905 C CA . VAL A 1 109 ? 3.214 -3.155 -15.882 1.00 79.19 109 VAL A CA 1
ATOM 906 C C . VAL A 1 109 ? 3.546 -1.812 -16.526 1.00 79.19 109 VAL A C 1
ATOM 908 O O . VAL A 1 109 ? 4.257 -1.727 -17.531 1.00 79.19 109 VAL A O 1
ATOM 911 N N . LYS A 1 110 ? 3.056 -0.721 -15.932 1.00 77.19 110 LYS A N 1
ATOM 912 C CA . LYS A 1 110 ? 3.375 0.638 -16.385 1.00 77.19 110 LYS A CA 1
ATOM 913 C C . LYS A 1 110 ? 4.675 1.119 -15.751 1.00 77.19 110 LYS A C 1
ATOM 915 O O . LYS A 1 110 ? 4.859 1.019 -14.541 1.00 77.19 110 LYS A O 1
ATOM 920 N N . ARG A 1 111 ? 5.549 1.720 -16.560 1.00 70.38 111 ARG A N 1
ATOM 921 C CA . ARG A 1 111 ? 6.733 2.429 -16.067 1.00 70.38 111 ARG A CA 1
ATOM 922 C C . ARG A 1 111 ? 6.289 3.739 -15.415 1.00 70.38 111 ARG A C 1
ATOM 924 O O . ARG A 1 111 ? 6.008 4.714 -16.102 1.00 70.38 111 ARG A O 1
ATOM 931 N N . THR A 1 112 ? 6.191 3.762 -14.091 1.00 69.44 112 THR A N 1
ATOM 932 C CA . THR A 1 112 ? 5.967 5.000 -13.334 1.00 69.44 112 THR A CA 1
ATOM 933 C C . THR A 1 112 ? 7.303 5.601 -12.926 1.00 69.44 112 THR A C 1
ATOM 935 O O . THR A 1 112 ? 8.080 4.972 -12.216 1.00 69.44 112 THR A O 1
ATOM 938 N N . THR A 1 113 ? 7.563 6.832 -13.358 1.00 54.09 113 THR A N 1
ATOM 939 C CA . THR A 1 113 ? 8.785 7.593 -13.047 1.00 54.09 113 THR A CA 1
ATOM 940 C C . THR A 1 113 ? 8.783 8.204 -11.644 1.00 54.09 113 THR A C 1
ATOM 942 O O . THR A 1 113 ? 9.806 8.715 -11.200 1.00 54.09 113 THR A O 1
ATOM 945 N N . LEU A 1 114 ? 7.650 8.163 -10.934 1.00 56.81 114 LEU A N 1
ATOM 946 C CA . LEU A 1 114 ? 7.455 8.879 -9.677 1.00 56.81 114 LEU A CA 1
ATOM 947 C C . LEU A 1 114 ? 6.905 7.949 -8.591 1.00 56.81 114 LEU A C 1
ATOM 949 O O . LEU A 1 114 ? 5.743 7.537 -8.624 1.00 56.81 114 LEU A O 1
ATOM 953 N N . TYR A 1 115 ? 7.742 7.665 -7.592 1.00 51.25 115 TYR A N 1
ATOM 954 C CA . TYR A 1 115 ? 7.297 7.174 -6.291 1.00 51.25 115 TYR A CA 1
ATOM 955 C C . TYR A 1 115 ? 6.710 8.351 -5.504 1.00 51.25 115 TYR A C 1
ATOM 957 O O . TYR A 1 115 ? 7.422 9.029 -4.767 1.00 51.25 115 TYR A O 1
ATOM 965 N N . TYR A 1 116 ? 5.409 8.604 -5.640 1.00 46.72 116 TYR A N 1
ATOM 966 C CA . TYR A 1 116 ? 4.711 9.438 -4.661 1.00 46.72 116 TYR A CA 1
ATOM 967 C C . TYR A 1 116 ? 4.482 8.595 -3.402 1.00 46.72 116 TYR A C 1
ATOM 969 O O . TYR A 1 116 ? 3.577 7.758 -3.369 1.00 46.72 116 TYR A O 1
ATOM 977 N N . ARG A 1 117 ? 5.379 8.757 -2.421 1.00 49.56 117 ARG A N 1
ATOM 978 C CA . ARG A 1 117 ? 5.223 8.245 -1.052 1.00 49.56 117 ARG A CA 1
ATOM 979 C C . ARG A 1 117 ? 4.232 9.091 -0.263 1.00 49.56 117 ARG A C 1
ATOM 981 O O . ARG A 1 117 ? 4.289 10.331 -0.404 1.00 49.56 117 ARG A O 1
#

Sequence (117 aa):
MKDRKKKAFELRRLQGRQRASNKYRVKRRKIVEYLYETKPELHPQLRKVYRPGGGRPRIEEQIPGLLEAIEEIAKIGGASDDRRRSEIIRPCLTLDDLREKLRQRGMDVKRTTLYYR

Radius of gyration: 23.98 Å; chains: 1; bounding box: 54×53×53 Å

Organism: NCBI:txid392030

Secondary structure (DSSP, 8-state):
-HHHHHHHHHHHHHHHHHHHHHHHHHHHHHHHHHHHHH-GGGHHHHHHH--SSSSSPPHHHHSTTHHHHHHHHHHHHHT--SS--SS--PPP-SHHHHHHHHHHTT-----------

pLDDT: mean 76.08, std 14.45, range [44.06, 95.94]